Protein AF-A0A520BC75-F1 (afdb_monomer_lite)

pLDDT: mean 76.82, std 14.17, range [36.56, 94.44]

Sequence (138 aa):
MAKQIKAIKCPHCGSIGKTEIKADHFICSSCNTEYFLDNDDININHNINYNTPQFNTGGGKKVGLIIGSVVAAFFVVALIVPLLFVGKKSNNLNGYVRPEFNWYSQEQLAYADKNGQPIVVVFGARRYSGNDDENETG

Radius of gyration: 51.13 Å; chains: 1; bounding box: 67×56×124 Å

Foldseek 3Di:
DDDDDDQDADPPPRDSAWDDDDVQWIAHPPPRDIDGDDPPPDDDDDDDDPPDPDPPCPCVVVVVVVVVVVVVVVVVCVVVVVVVVPPDPPPPPDDDPDFDWDWDDWDWDWDADPVRHIDIDIDTDTDGDDDPVPPPDD

Structure (mmCIF, N/CA/C/O backbone):
data_AF-A0A520BC75-F1
#
_entry.id   AF-A0A520BC75-F1
#
loop_
_atom_site.group_PDB
_atom_site.id
_atom_site.type_symbol
_atom_site.label_atom_id
_atom_site.label_alt_id
_atom_site.label_comp_id
_atom_site.label_asym_id
_atom_site.label_entity_id
_atom_site.label_seq_id
_atom_site.pdbx_PDB_ins_code
_atom_site.Cartn_x
_atom_site.Cartn_y
_atom_site.Cartn_z
_atom_site.occupancy
_atom_site.B_iso_or_equiv
_atom_site.auth_seq_id
_atom_site.auth_comp_id
_atom_site.auth_asym_id
_atom_site.auth_atom_id
_atom_site.pdbx_PDB_model_num
ATOM 1 N N . MET A 1 1 ? -5.529 -15.436 49.492 1.00 47.00 1 MET A N 1
ATOM 2 C CA . MET A 1 1 ? -5.897 -14.398 48.503 1.00 47.00 1 MET A CA 1
ATOM 3 C C . MET A 1 1 ? -6.222 -13.123 49.269 1.00 47.00 1 MET A C 1
ATOM 5 O O . MET A 1 1 ? -6.962 -13.211 50.242 1.00 47.00 1 MET A O 1
ATOM 9 N N . ALA A 1 2 ? -5.617 -11.984 48.931 1.00 42.94 2 ALA A N 1
ATOM 10 C CA . ALA A 1 2 ? -5.805 -10.742 49.683 1.00 42.94 2 ALA A CA 1
ATOM 11 C C . ALA A 1 2 ? -7.138 -10.083 49.296 1.00 42.94 2 ALA A C 1
ATOM 13 O O . ALA A 1 2 ? -7.325 -9.705 48.142 1.00 42.94 2 ALA A O 1
ATOM 14 N N . LYS A 1 3 ? -8.070 -9.953 50.247 1.00 57.81 3 LYS A N 1
ATOM 15 C CA . LYS A 1 3 ? -9.301 -9.181 50.043 1.00 57.81 3 LYS A CA 1
ATOM 16 C C . LYS A 1 3 ? -8.962 -7.694 50.166 1.00 57.81 3 LYS A C 1
ATOM 18 O O . LYS A 1 3 ? -8.475 -7.260 51.206 1.00 57.81 3 LYS A O 1
ATOM 23 N N . GLN A 1 4 ? -9.184 -6.920 49.106 1.00 65.94 4 GLN A N 1
ATOM 24 C CA . GLN A 1 4 ? -9.057 -5.463 49.165 1.00 65.94 4 GLN A CA 1
ATOM 25 C C . GLN A 1 4 ? -10.285 -4.881 49.871 1.00 65.94 4 GLN A C 1
ATOM 27 O O . GLN A 1 4 ? -11.416 -5.205 49.515 1.00 65.94 4 GLN A O 1
ATOM 32 N N . ILE A 1 5 ? -10.074 -4.015 50.862 1.00 65.19 5 ILE A N 1
ATOM 33 C CA . ILE A 1 5 ? -11.164 -3.328 51.561 1.00 65.19 5 ILE A CA 1
ATOM 34 C C . ILE A 1 5 ? -11.676 -2.212 50.642 1.00 65.19 5 ILE A C 1
ATOM 36 O O . ILE A 1 5 ? -11.020 -1.184 50.484 1.00 65.19 5 ILE A O 1
ATOM 40 N N . LYS A 1 6 ? -12.837 -2.417 50.013 1.00 76.06 6 LYS A N 1
ATOM 41 C CA . LYS A 1 6 ? -13.540 -1.395 49.223 1.00 76.06 6 LYS A CA 1
ATOM 42 C C . LYS A 1 6 ? -14.894 -1.086 49.857 1.00 76.06 6 LYS A C 1
ATOM 44 O O . LYS A 1 6 ? -15.595 -1.981 50.322 1.00 76.06 6 LYS A O 1
ATOM 49 N N . ALA A 1 7 ? -15.272 0.191 49.868 1.00 81.44 7 ALA A N 1
ATOM 50 C CA . ALA A 1 7 ? -16.594 0.607 50.318 1.00 81.44 7 ALA A CA 1
ATOM 51 C C . ALA A 1 7 ? -17.655 0.209 49.280 1.00 81.44 7 ALA A C 1
ATOM 53 O O . ALA A 1 7 ? -17.621 0.674 48.143 1.00 81.44 7 ALA A O 1
ATOM 54 N N . ILE A 1 8 ? -18.608 -0.630 49.684 1.00 83.12 8 ILE A N 1
ATOM 55 C CA . ILE A 1 8 ? -19.772 -1.000 48.868 1.00 83.12 8 ILE A CA 1
ATOM 56 C C . ILE A 1 8 ? -20.787 0.147 48.923 1.00 83.12 8 ILE A C 1
ATOM 58 O O . ILE A 1 8 ? -21.263 0.474 50.018 1.00 83.12 8 ILE A O 1
ATOM 62 N N . LYS A 1 9 ? -21.107 0.725 47.761 1.00 90.25 9 LYS A N 1
ATOM 63 C CA . LYS A 1 9 ? -22.094 1.801 47.573 1.00 90.25 9 LYS A CA 1
ATOM 64 C C . LYS A 1 9 ? -23.417 1.239 47.053 1.00 90.25 9 LYS A C 1
ATOM 66 O O . LYS A 1 9 ? -23.416 0.285 46.283 1.00 90.25 9 LYS A O 1
ATOM 71 N N . CYS A 1 10 ? -24.526 1.870 47.429 1.00 91.19 10 CYS A N 1
ATOM 72 C CA . CYS A 1 10 ? -25.840 1.586 46.867 1.00 91.19 10 CYS A CA 1
ATOM 73 C C . CYS A 1 10 ? -25.863 1.943 45.367 1.00 91.19 10 CYS A C 1
ATOM 75 O O . CYS A 1 10 ? -25.533 3.085 45.029 1.00 91.19 10 CYS A O 1
ATOM 77 N N . PRO A 1 11 ? -26.284 1.031 44.473 1.00 90.12 11 PRO A N 1
ATOM 78 C CA . PRO A 1 11 ? -26.341 1.292 43.033 1.00 90.12 11 PRO A CA 1
ATOM 79 C C . PRO A 1 11 ? -27.414 2.323 42.648 1.00 90.12 11 PRO A C 1
ATOM 81 O O . PRO A 1 11 ? -27.302 2.955 41.605 1.00 90.12 11 PRO A O 1
ATOM 84 N N . HIS A 1 12 ? -28.432 2.521 43.491 1.00 91.00 12 HIS A N 1
ATOM 85 C CA . HIS A 1 12 ? -29.545 3.427 43.207 1.00 91.00 12 HIS A CA 1
ATOM 86 C C . HIS A 1 12 ? -29.267 4.882 43.621 1.00 91.00 12 HIS A C 1
ATOM 88 O O . HIS A 1 12 ? -29.576 5.805 42.875 1.00 91.00 12 HIS A O 1
ATOM 94 N N . CYS A 1 13 ? -28.659 5.111 44.793 1.00 92.12 13 CYS A N 1
ATOM 95 C CA . CYS A 1 13 ? -28.459 6.468 45.329 1.00 92.12 13 CYS A CA 1
ATOM 96 C C . CYS A 1 13 ? -27.008 6.804 45.716 1.00 92.12 13 CYS A C 1
ATOM 98 O O . CYS A 1 13 ? -26.747 7.883 46.243 1.00 92.12 13 CYS A O 1
ATOM 100 N N . GLY A 1 14 ? -26.059 5.878 45.541 1.00 89.62 14 GLY A N 1
ATOM 101 C CA . GLY A 1 14 ? -24.638 6.088 45.844 1.00 89.62 14 GLY A CA 1
ATOM 102 C C . GLY A 1 14 ? -24.267 6.142 47.333 1.00 89.62 14 GLY A C 1
ATOM 103 O O . GLY A 1 14 ? -23.087 6.302 47.652 1.00 89.62 14 GLY A O 1
ATOM 104 N N . SER A 1 15 ? -25.234 5.990 48.246 1.00 90.75 15 SER A N 1
ATOM 105 C CA . SER A 1 15 ? -24.996 5.980 49.697 1.00 90.75 15 SER A CA 1
ATOM 106 C C . SER A 1 15 ? -24.168 4.768 50.129 1.00 90.75 15 SER A C 1
ATOM 108 O O . SER A 1 15 ? -24.291 3.684 49.562 1.00 90.75 15 SER A O 1
ATOM 110 N N . ILE A 1 16 ? -23.327 4.944 51.150 1.00 90.62 16 ILE A N 1
ATOM 111 C CA . ILE A 1 16 ? -22.509 3.871 51.746 1.00 90.62 16 ILE A CA 1
ATOM 112 C C . ILE A 1 16 ? -23.267 3.172 52.893 1.00 90.62 16 ILE A C 1
ATOM 114 O O . ILE A 1 16 ? -22.918 2.053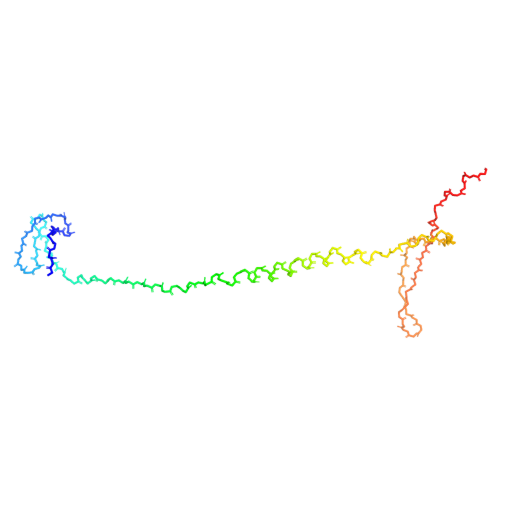 53.279 1.00 90.62 16 ILE A O 1
ATOM 118 N N . GLY A 1 17 ? -24.316 3.816 53.420 1.00 90.00 17 GLY A N 1
ATOM 119 C CA . GLY A 1 17 ? -25.150 3.289 54.497 1.00 90.00 17 GLY A CA 1
ATOM 120 C C . GLY A 1 17 ? -25.969 2.091 54.027 1.00 90.00 17 GLY A C 1
ATOM 121 O O . GLY A 1 17 ? -26.818 2.225 53.139 1.00 90.00 17 GLY A O 1
ATOM 122 N N . LYS A 1 18 ? -25.695 0.925 54.615 1.00 90.25 18 LYS A N 1
ATOM 123 C CA . LYS A 1 18 ? -26.351 -0.339 54.283 1.00 90.25 18 LYS A CA 1
ATOM 124 C C . LYS A 1 18 ? -26.497 -1.240 55.502 1.00 90.25 18 LYS A C 1
ATOM 126 O O . LYS A 1 18 ? -25.678 -1.184 56.420 1.00 90.25 18 LYS A O 1
ATOM 131 N N . THR A 1 19 ? -27.494 -2.108 55.445 1.00 92.25 19 THR A N 1
ATOM 132 C CA . THR A 1 19 ? -27.741 -3.183 56.406 1.00 92.25 19 THR A CA 1
ATOM 133 C C . THR A 1 19 ? -27.687 -4.511 55.662 1.00 92.25 19 THR A C 1
ATOM 135 O O . THR A 1 19 ? -28.327 -4.659 54.623 1.00 92.25 19 THR A O 1
ATOM 138 N N . GLU A 1 20 ? -26.897 -5.456 56.165 1.00 90.69 20 GLU A N 1
ATOM 139 C CA . GLU A 1 20 ? -26.815 -6.813 55.619 1.00 90.69 20 GLU A CA 1
ATOM 140 C C . GLU A 1 20 ? -27.963 -7.660 56.176 1.00 90.69 20 GLU A C 1
ATOM 142 O O . GLU A 1 20 ? -28.207 -7.657 57.383 1.00 90.69 20 GLU A O 1
ATOM 147 N N . ILE A 1 21 ? -28.681 -8.354 55.296 1.00 91.81 21 ILE A N 1
ATOM 148 C CA . ILE A 1 21 ? -29.874 -9.149 55.653 1.00 91.81 21 ILE A CA 1
ATOM 149 C C . ILE A 1 21 ? -29.574 -10.637 55.503 1.00 91.81 21 ILE A C 1
ATOM 151 O O . ILE A 1 21 ? -30.069 -11.472 56.258 1.00 91.81 21 ILE A O 1
ATOM 155 N N . LYS A 1 22 ? -28.750 -10.961 54.509 1.00 89.06 22 LYS A N 1
ATOM 156 C CA . LYS A 1 22 ? -28.252 -12.293 54.190 1.00 89.06 22 LYS A CA 1
ATOM 157 C C . LYS A 1 22 ? -26.882 -12.126 53.534 1.00 89.06 22 LYS A C 1
ATOM 159 O O . LYS A 1 22 ? -26.573 -11.041 53.052 1.00 89.06 22 LYS A O 1
ATOM 164 N N . ALA A 1 23 ? -26.102 -13.204 53.480 1.00 86.12 23 ALA A N 1
ATOM 165 C CA . ALA A 1 23 ? -24.859 -13.239 52.716 1.00 86.12 23 ALA A CA 1
ATOM 166 C C . ALA A 1 23 ? -25.060 -12.629 51.317 1.00 86.12 23 ALA A C 1
ATOM 168 O O . ALA A 1 23 ? -25.992 -12.999 50.595 1.00 86.12 23 ALA A O 1
ATOM 169 N N . ASP A 1 24 ? -24.215 -11.653 50.996 1.00 85.62 24 ASP A N 1
ATOM 170 C CA . ASP A 1 24 ? -24.205 -10.886 49.750 1.00 85.62 24 ASP A CA 1
ATOM 171 C C . ASP A 1 24 ? -25.482 -10.072 49.449 1.00 85.62 24 ASP A C 1
ATOM 173 O O . ASP A 1 24 ? -25.570 -9.485 48.379 1.00 85.62 24 ASP A O 1
ATOM 177 N N . HIS A 1 25 ? -26.448 -9.958 50.371 1.00 90.31 25 HIS A N 1
ATOM 178 C CA . HIS A 1 25 ? -27.691 -9.188 50.198 1.00 90.31 25 HIS A CA 1
ATOM 179 C C . HIS A 1 25 ? -27.777 -8.021 51.186 1.00 90.31 25 HIS A C 1
ATOM 181 O O . HIS A 1 25 ? -27.690 -8.193 52.408 1.00 90.31 25 HIS A O 1
ATOM 187 N N . PHE A 1 26 ? -28.015 -6.824 50.654 1.00 91.75 26 PHE A N 1
ATOM 188 C CA . PHE A 1 26 ? -27.979 -5.578 51.408 1.00 91.75 26 PHE A CA 1
ATOM 189 C C . PHE A 1 26 ? -29.202 -4.711 51.109 1.00 91.75 26 PHE A C 1
ATOM 191 O O . PHE A 1 26 ? -29.627 -4.589 49.963 1.00 91.75 26 PHE A O 1
ATOM 198 N N . ILE A 1 27 ? -29.717 -4.033 52.135 1.00 93.25 27 ILE A N 1
ATOM 199 C CA . ILE A 1 27 ? -30.658 -2.917 51.981 1.00 93.25 27 ILE A CA 1
ATOM 200 C C . ILE A 1 27 ? -29.926 -1.605 52.244 1.00 93.25 27 ILE A C 1
ATOM 202 O O . ILE A 1 27 ? -29.215 -1.455 53.240 1.00 93.25 27 ILE A O 1
ATOM 206 N N . CYS A 1 28 ? -30.120 -0.628 51.361 1.00 94.44 28 CYS A N 1
ATOM 207 C CA . CYS A 1 28 ? -29.620 0.726 51.557 1.00 94.44 28 CYS A CA 1
ATOM 208 C C . CYS A 1 28 ? -30.432 1.470 52.626 1.00 94.44 28 CYS A C 1
ATOM 210 O O . CYS A 1 28 ? -31.647 1.591 52.514 1.00 94.44 28 CYS A O 1
ATOM 212 N N . SER A 1 29 ? -29.760 2.072 53.608 1.00 93.62 29 SER A N 1
ATOM 213 C CA . SER A 1 29 ? -30.421 2.831 54.683 1.00 93.62 29 SER A CA 1
ATOM 214 C C . SER A 1 29 ? -30.969 4.194 54.238 1.00 93.62 29 SER A C 1
ATOM 216 O O . SER A 1 29 ? -31.704 4.826 54.986 1.00 93.62 29 SER A O 1
ATOM 218 N N . SER A 1 30 ? -30.579 4.685 53.056 1.00 92.75 30 SER A N 1
ATOM 219 C CA . SER A 1 30 ? -30.959 6.021 52.567 1.00 92.75 30 SER A CA 1
ATOM 220 C C . SER A 1 30 ? -32.137 6.015 51.592 1.00 92.75 30 SER A C 1
ATOM 222 O O . SER A 1 30 ? -32.864 6.997 51.524 1.00 92.75 30 SER A O 1
ATOM 224 N N . CYS A 1 31 ? -32.300 4.949 50.807 1.00 93.31 31 CYS A N 1
ATOM 225 C CA . CYS A 1 31 ? -33.362 4.845 49.797 1.00 93.31 31 CYS A CA 1
ATOM 226 C C . CYS A 1 31 ? -34.121 3.514 49.844 1.00 93.31 31 CYS A C 1
ATOM 228 O O . CYS A 1 31 ? -34.948 3.256 48.975 1.00 93.31 31 CYS A O 1
ATOM 230 N N . ASN A 1 32 ? -33.825 2.667 50.835 1.00 93.06 32 ASN A N 1
ATOM 231 C CA . ASN A 1 32 ? -34.471 1.377 51.077 1.00 93.06 32 ASN A CA 1
ATOM 232 C C . ASN A 1 32 ? -34.390 0.388 49.900 1.00 93.06 32 ASN A C 1
ATOM 234 O O . ASN A 1 32 ? -35.103 -0.609 49.887 1.00 93.06 32 ASN A O 1
ATOM 238 N N . THR A 1 33 ? -33.507 0.631 48.927 1.00 93.25 33 THR A N 1
ATOM 239 C CA . THR A 1 33 ? -33.266 -0.297 47.821 1.00 93.25 33 THR A CA 1
ATOM 240 C C . THR A 1 33 ? -32.551 -1.546 48.324 1.00 93.25 33 THR A C 1
ATOM 242 O O . THR A 1 33 ? -31.488 -1.441 48.942 1.00 93.25 33 THR A O 1
ATOM 245 N N . GLU A 1 34 ? -33.122 -2.709 48.027 1.00 92.75 34 GLU A N 1
ATOM 246 C CA . GLU A 1 34 ? -32.496 -4.017 48.211 1.00 92.75 34 GLU A CA 1
ATOM 247 C C . GLU A 1 34 ? -31.651 -4.369 46.980 1.00 92.75 34 GLU A C 1
ATOM 249 O O . GLU A 1 34 ? -32.072 -4.155 45.841 1.00 92.75 34 GLU A O 1
ATOM 254 N N . TYR A 1 35 ? -30.436 -4.862 47.200 1.00 90.25 35 TYR A N 1
ATOM 255 C CA . TYR A 1 35 ? -29.517 -5.269 46.142 1.00 90.25 35 TYR A CA 1
ATOM 256 C C . TYR A 1 35 ? -28.613 -6.409 46.620 1.00 90.25 35 TYR A C 1
ATOM 258 O O . TYR A 1 35 ? -28.324 -6.526 47.814 1.00 90.25 35 TYR A O 1
ATOM 266 N N . PHE A 1 36 ? -28.143 -7.233 45.684 1.00 90.31 36 PHE A N 1
ATOM 267 C CA . PHE A 1 36 ? -27.183 -8.298 45.961 1.00 90.31 36 PHE A CA 1
ATOM 268 C C . PHE A 1 36 ? -25.827 -7.987 45.315 1.00 90.31 36 PHE A C 1
ATOM 270 O O . PHE A 1 36 ? -25.772 -7.342 44.266 1.00 90.31 36 PHE A O 1
ATOM 277 N N . LEU A 1 37 ? -24.733 -8.398 45.957 1.00 85.06 37 LEU A N 1
ATOM 278 C CA . LEU A 1 37 ? -23.409 -8.394 45.346 1.00 85.06 37 LEU A CA 1
ATOM 279 C C . LEU A 1 37 ? -23.206 -9.701 44.600 1.00 85.06 37 LEU A C 1
ATOM 281 O O . LEU A 1 37 ? -23.025 -10.753 45.205 1.00 85.06 37 LEU A O 1
ATOM 285 N N . ASP A 1 38 ? -23.215 -9.598 43.280 1.00 79.56 38 ASP A N 1
ATOM 286 C CA . ASP A 1 38 ? -22.689 -10.649 42.431 1.00 79.56 38 ASP A CA 1
ATOM 287 C C . ASP A 1 38 ? -21.156 -10.678 42.562 1.00 79.56 38 ASP A C 1
ATOM 289 O O . ASP A 1 38 ? -20.506 -9.629 42.539 1.00 79.56 38 ASP A O 1
ATOM 293 N N . ASN A 1 39 ? -20.584 -11.864 42.761 1.00 71.81 39 ASN A N 1
ATOM 294 C CA . ASN A 1 39 ? -19.142 -12.076 42.902 1.00 71.81 39 ASN A CA 1
ATOM 295 C C . ASN A 1 39 ? -18.564 -12.859 41.707 1.00 71.81 39 ASN A C 1
ATOM 297 O O . ASN A 1 39 ? -17.447 -13.374 41.788 1.00 71.81 39 ASN A O 1
ATOM 301 N N . ASP A 1 40 ? -19.295 -12.924 40.593 1.00 70.06 40 ASP A N 1
ATOM 302 C CA . ASP A 1 40 ? -18.898 -13.643 39.378 1.00 70.06 40 ASP A CA 1
ATOM 303 C C . ASP A 1 40 ? -17.889 -12.869 38.495 1.00 70.06 40 ASP A C 1
ATOM 305 O O . ASP A 1 40 ? -17.691 -13.185 37.318 1.00 70.06 40 ASP A O 1
ATOM 309 N N . ASP A 1 41 ? -17.183 -11.880 39.060 1.00 66.25 41 ASP A N 1
ATOM 310 C CA . ASP A 1 41 ? -16.129 -11.117 38.382 1.00 66.25 41 ASP A CA 1
ATOM 311 C C . ASP A 1 41 ? -14.898 -12.002 38.080 1.00 66.25 41 ASP A C 1
ATOM 313 O O . ASP A 1 41 ? -13.910 -12.047 38.821 1.00 66.25 41 ASP A O 1
ATOM 317 N N . ILE A 1 42 ? -14.917 -12.702 36.943 1.00 75.00 42 ILE A N 1
ATOM 318 C CA . ILE A 1 42 ? -13.743 -13.393 36.400 1.00 75.00 42 ILE A CA 1
ATOM 319 C C . ILE A 1 42 ? -12.870 -12.374 35.659 1.00 75.00 42 ILE A C 1
ATOM 321 O O . ILE A 1 42 ? -13.197 -11.919 34.563 1.00 75.00 42 ILE A O 1
ATOM 325 N N . ASN A 1 43 ? -11.702 -12.048 36.219 1.00 77.50 43 ASN A N 1
ATOM 326 C CA . ASN A 1 43 ? -10.699 -11.253 35.510 1.00 77.50 43 ASN A CA 1
ATOM 327 C C . ASN A 1 43 ? -9.908 -12.134 34.524 1.00 77.50 43 ASN A C 1
ATOM 329 O O . ASN A 1 43 ? -9.016 -12.884 34.928 1.00 77.50 43 ASN A O 1
ATOM 333 N N . ILE A 1 44 ? -10.218 -12.037 33.229 1.00 80.19 44 ILE A N 1
ATOM 334 C CA . ILE A 1 44 ? -9.469 -12.714 32.161 1.00 80.19 44 ILE A CA 1
ATOM 335 C C . ILE A 1 44 ? -8.305 -11.819 31.717 1.00 80.19 44 ILE A C 1
ATOM 337 O O . ILE A 1 44 ? -8.481 -10.883 30.939 1.00 80.19 44 ILE A O 1
ATOM 341 N N . ASN A 1 45 ? -7.088 -12.131 32.169 1.00 82.94 45 ASN A N 1
ATOM 342 C CA . ASN A 1 45 ? -5.876 -11.467 31.685 1.00 82.94 45 ASN A CA 1
ATOM 343 C C . ASN A 1 45 ? -5.356 -12.149 30.409 1.00 82.94 45 ASN A C 1
ATOM 345 O O . ASN A 1 45 ? -4.770 -13.231 30.470 1.00 82.94 45 ASN A O 1
ATOM 349 N N . HIS A 1 46 ? -5.540 -11.509 29.254 1.00 83.19 46 HIS A N 1
ATOM 350 C CA . HIS A 1 46 ? -5.049 -12.006 27.969 1.00 83.19 46 HIS A CA 1
ATOM 351 C C . HIS A 1 46 ? -3.667 -11.415 27.646 1.00 83.19 46 HIS A C 1
ATOM 353 O O . HIS A 1 46 ? -3.547 -10.228 27.350 1.00 83.19 46 HIS A O 1
ATOM 359 N N . ASN A 1 47 ? -2.614 -12.237 27.697 1.00 81.56 47 ASN A N 1
ATOM 360 C CA . ASN A 1 47 ? -1.274 -11.842 27.255 1.00 81.56 47 ASN A CA 1
ATOM 361 C C . ASN A 1 47 ? -1.049 -12.303 25.811 1.00 81.56 47 ASN A C 1
ATOM 363 O O . ASN A 1 47 ? -0.816 -13.488 25.572 1.00 81.56 47 ASN A O 1
ATOM 367 N N . ILE A 1 48 ? -1.102 -11.372 24.857 1.00 80.06 48 ILE A N 1
ATOM 368 C CA . ILE A 1 48 ? -0.776 -11.670 23.460 1.00 80.06 48 ILE A CA 1
ATOM 369 C C . ILE A 1 48 ? 0.700 -11.375 23.229 1.00 80.06 48 ILE A C 1
ATOM 371 O O . ILE A 1 48 ? 1.094 -10.221 23.065 1.00 80.06 48 ILE A O 1
ATOM 375 N N . ASN A 1 49 ? 1.517 -12.425 23.182 1.00 78.38 49 ASN A N 1
ATOM 376 C CA . ASN A 1 49 ? 2.888 -12.303 22.711 1.00 78.38 49 ASN A CA 1
ATOM 377 C C . ASN A 1 49 ? 2.915 -12.493 21.191 1.00 78.38 49 ASN A C 1
ATOM 379 O O . ASN A 1 49 ? 2.860 -13.615 20.685 1.00 78.38 49 ASN A O 1
ATOM 383 N N . TYR A 1 50 ? 2.979 -11.383 20.459 1.00 77.00 50 TYR A N 1
ATOM 384 C CA . TYR A 1 50 ? 3.257 -11.421 19.031 1.00 77.00 50 TYR A CA 1
ATOM 385 C C . TYR A 1 50 ? 4.749 -11.693 18.841 1.00 77.00 50 TYR A C 1
ATOM 387 O O . TYR A 1 50 ? 5.568 -10.778 18.924 1.00 77.00 50 TYR A O 1
ATOM 395 N N . ASN A 1 51 ? 5.102 -12.945 18.549 1.00 69.50 51 ASN A N 1
ATOM 396 C CA . ASN A 1 51 ? 6.428 -13.281 18.042 1.00 69.50 51 ASN A CA 1
ATOM 397 C C . ASN A 1 51 ? 6.539 -12.753 16.603 1.00 69.50 51 ASN A C 1
ATOM 399 O O . ASN A 1 51 ? 6.349 -13.489 15.634 1.00 69.50 51 ASN A O 1
ATOM 403 N N . THR A 1 52 ? 6.738 -11.444 16.458 1.00 70.94 52 THR A N 1
ATOM 404 C CA . THR A 1 52 ? 6.948 -10.822 15.156 1.00 70.94 52 THR A CA 1
ATOM 405 C C . THR A 1 52 ? 8.287 -11.323 14.617 1.00 70.94 52 THR A C 1
ATOM 407 O O . THR A 1 52 ? 9.312 -11.186 15.292 1.00 70.94 52 THR A O 1
ATOM 410 N N . PRO A 1 53 ? 8.322 -11.947 13.426 1.00 68.88 53 PRO A N 1
ATOM 411 C CA . PRO A 1 53 ? 9.585 -12.355 12.843 1.00 68.88 53 PRO A CA 1
ATOM 412 C C . PRO A 1 53 ? 10.424 -11.097 12.615 1.00 68.88 53 PRO A C 1
ATOM 414 O O . PRO A 1 53 ? 10.062 -10.215 11.836 1.00 68.88 53 PRO A O 1
ATOM 417 N N . GLN A 1 54 ? 11.544 -10.998 13.329 1.00 65.38 54 GLN A N 1
ATOM 418 C CA . GLN A 1 54 ? 12.534 -9.958 13.094 1.00 65.38 54 GLN A CA 1
ATOM 419 C C . GLN A 1 54 ? 13.107 -10.180 11.693 1.00 65.38 54 GLN A C 1
ATOM 421 O O . GLN A 1 54 ? 13.829 -11.149 11.449 1.00 65.38 54 GLN A O 1
ATOM 426 N N . PHE A 1 55 ? 12.758 -9.306 10.748 1.00 63.75 55 PHE A N 1
ATOM 427 C CA . PHE A 1 55 ? 13.355 -9.322 9.419 1.00 63.75 55 PHE A CA 1
ATOM 428 C C . PHE A 1 55 ? 14.852 -9.042 9.561 1.00 63.75 55 PHE A C 1
ATOM 430 O O . PHE A 1 55 ? 15.269 -7.920 9.842 1.00 63.75 55 PHE A O 1
ATOM 437 N N . ASN A 1 56 ? 15.667 -10.084 9.392 1.00 63.25 56 ASN A N 1
ATOM 438 C CA . ASN A 1 56 ? 17.119 -9.976 9.405 1.00 63.25 56 ASN A CA 1
ATOM 439 C C . ASN A 1 56 ? 17.566 -9.029 8.278 1.00 63.25 56 ASN A C 1
ATOM 441 O O . ASN A 1 56 ? 17.570 -9.385 7.100 1.00 63.25 56 ASN A O 1
ATOM 445 N N . THR A 1 57 ? 17.985 -7.816 8.637 1.00 61.16 57 THR A N 1
ATOM 446 C CA . THR A 1 57 ? 18.468 -6.770 7.716 1.00 61.16 57 THR A CA 1
ATOM 447 C C . THR A 1 57 ? 19.851 -7.075 7.118 1.00 61.16 57 THR A C 1
ATOM 449 O O . THR A 1 57 ? 20.416 -6.255 6.394 1.00 61.16 57 THR A O 1
ATOM 452 N N . GLY A 1 58 ? 20.398 -8.275 7.349 1.00 61.50 58 GLY A N 1
ATOM 453 C CA . GLY A 1 58 ? 21.706 -8.709 6.847 1.00 61.50 58 GLY A CA 1
ATOM 454 C C . GLY A 1 58 ? 21.805 -8.836 5.319 1.00 61.50 58 GLY A C 1
ATOM 455 O O . GLY A 1 58 ? 22.908 -8.805 4.774 1.00 61.50 58 GLY A O 1
ATOM 456 N N . GLY A 1 59 ? 20.675 -8.933 4.606 1.00 60.59 59 GLY A N 1
ATOM 457 C CA . GLY A 1 59 ? 20.633 -9.050 3.140 1.00 60.59 59 GLY A CA 1
ATOM 458 C C . GLY A 1 59 ? 20.566 -7.722 2.370 1.00 60.59 59 GLY A C 1
ATOM 459 O O . GLY A 1 59 ? 20.845 -7.697 1.170 1.00 60.59 59 GLY A O 1
ATOM 460 N N . GLY A 1 60 ? 20.237 -6.608 3.038 1.00 61.47 60 GLY A N 1
ATOM 461 C CA . GLY A 1 60 ? 19.908 -5.339 2.371 1.00 61.47 60 GLY A CA 1
ATOM 462 C C . GLY A 1 60 ? 21.064 -4.728 1.574 1.00 61.47 60 GLY A C 1
ATOM 463 O O . GLY A 1 60 ? 20.847 -4.148 0.514 1.00 61.47 60 GLY A O 1
ATOM 464 N N . LYS A 1 61 ? 22.310 -4.929 2.024 1.00 68.12 61 LYS A N 1
ATOM 465 C CA . LYS A 1 61 ? 23.504 -4.407 1.336 1.00 68.12 61 LYS A CA 1
ATOM 466 C C . LYS A 1 61 ? 23.720 -5.046 -0.038 1.00 68.12 61 LYS A C 1
ATOM 468 O O . LYS A 1 61 ? 24.118 -4.355 -0.968 1.00 68.12 61 LYS A O 1
ATOM 473 N N . LYS A 1 62 ? 23.438 -6.347 -0.184 1.00 71.25 62 LYS A N 1
ATOM 474 C CA . LYS A 1 62 ? 23.603 -7.063 -1.461 1.00 71.25 62 LYS A CA 1
ATOM 475 C C . LYS A 1 62 ? 22.489 -6.707 -2.444 1.00 71.25 62 LYS A C 1
ATOM 477 O O . LYS A 1 62 ? 22.767 -6.460 -3.610 1.00 71.25 62 LYS A O 1
ATOM 482 N N . VAL A 1 63 ? 21.251 -6.606 -1.957 1.00 77.75 63 VAL A N 1
ATOM 483 C CA . VAL A 1 63 ? 20.095 -6.200 -2.773 1.00 77.75 63 VAL A CA 1
ATOM 484 C C . VAL A 1 63 ? 20.238 -4.751 -3.248 1.00 77.75 63 VAL A C 1
ATOM 486 O O . VAL A 1 63 ? 20.048 -4.477 -4.430 1.00 77.75 63 VAL A O 1
ATOM 489 N N . GLY A 1 64 ? 20.662 -3.839 -2.368 1.00 78.62 64 GLY A N 1
ATOM 490 C CA . GLY A 1 64 ? 20.917 -2.443 -2.733 1.00 78.62 64 GLY A CA 1
ATOM 491 C C . GLY A 1 64 ? 22.015 -2.284 -3.789 1.00 78.62 64 GLY A C 1
ATOM 492 O O . GLY A 1 64 ? 21.877 -1.460 -4.687 1.00 78.62 64 GLY A O 1
ATOM 493 N N . LEU A 1 65 ? 23.067 -3.109 -3.736 1.00 82.56 65 LEU A N 1
ATOM 494 C CA . LEU A 1 65 ? 24.159 -3.082 -4.715 1.00 82.56 65 LEU A CA 1
ATOM 495 C C . LEU A 1 65 ? 23.701 -3.586 -6.093 1.00 82.56 65 LEU A C 1
ATOM 497 O O . LEU A 1 65 ? 24.041 -2.980 -7.106 1.00 82.56 65 LEU A O 1
ATOM 501 N N . ILE A 1 66 ? 22.872 -4.635 -6.137 1.00 84.38 66 ILE A N 1
ATOM 502 C CA . ILE A 1 66 ? 22.297 -5.153 -7.389 1.00 84.38 66 ILE A CA 1
ATOM 503 C C . ILE A 1 66 ? 21.376 -4.107 -8.029 1.00 84.38 66 ILE A C 1
ATOM 505 O O . ILE A 1 66 ? 21.543 -3.783 -9.202 1.00 84.38 66 ILE A O 1
ATOM 509 N N . ILE A 1 67 ? 20.447 -3.532 -7.260 1.00 87.19 67 ILE A N 1
ATOM 510 C CA . ILE A 1 67 ? 19.515 -2.516 -7.773 1.00 87.19 67 ILE A CA 1
ATOM 511 C C . ILE A 1 67 ? 20.283 -1.270 -8.234 1.00 87.19 67 ILE A C 1
ATOM 513 O O . ILE A 1 67 ? 20.056 -0.782 -9.340 1.00 87.19 67 ILE A O 1
ATOM 517 N N . GLY A 1 68 ? 21.242 -0.794 -7.434 1.00 89.31 68 GLY A N 1
ATOM 518 C CA . GLY A 1 68 ? 22.082 0.348 -7.793 1.00 89.31 68 GLY A CA 1
ATOM 519 C C . GLY A 1 68 ? 22.899 0.109 -9.065 1.00 89.31 68 GLY A C 1
ATOM 520 O O . GLY A 1 68 ? 22.986 0.995 -9.912 1.00 89.31 68 GLY A O 1
ATOM 521 N N . SER A 1 69 ? 23.441 -1.100 -9.244 1.00 88.62 69 SER A N 1
ATOM 522 C CA . SER A 1 69 ? 24.206 -1.472 -10.438 1.00 88.62 69 SER A CA 1
ATOM 523 C C . SER A 1 69 ? 23.351 -1.466 -11.707 1.00 88.62 69 SER A C 1
ATOM 525 O O . SER A 1 69 ? 23.795 -0.936 -12.724 1.00 88.62 69 SER A O 1
ATOM 527 N N . VAL A 1 70 ? 22.126 -1.997 -11.649 1.00 92.69 70 VAL A N 1
ATOM 528 C CA . VAL A 1 70 ? 21.211 -2.024 -12.802 1.00 92.69 70 VAL A CA 1
ATOM 529 C C . VAL A 1 70 ? 20.801 -0.609 -13.209 1.00 92.69 70 VAL A C 1
ATOM 531 O O . VAL A 1 70 ? 20.843 -0.269 -14.391 1.00 92.69 70 VAL A O 1
ATOM 534 N N . VAL A 1 71 ? 20.464 0.241 -12.235 1.00 93.25 71 VAL A N 1
ATOM 535 C CA . VAL A 1 71 ? 20.086 1.638 -12.492 1.00 93.25 71 VAL A CA 1
ATOM 536 C C . VAL A 1 71 ? 21.261 2.417 -13.088 1.00 93.25 71 VAL A C 1
ATOM 538 O O . VAL A 1 71 ? 21.096 3.091 -14.102 1.00 93.25 71 VAL A O 1
ATOM 541 N N . ALA A 1 72 ? 22.464 2.283 -12.522 1.00 91.31 72 ALA A N 1
ATOM 542 C CA . ALA A 1 72 ? 23.656 2.947 -13.045 1.00 91.31 72 ALA A CA 1
ATOM 543 C C . ALA A 1 72 ? 23.984 2.502 -14.481 1.00 91.31 72 ALA A C 1
ATOM 545 O O . ALA A 1 72 ? 24.247 3.345 -15.338 1.00 91.31 72 ALA A O 1
ATOM 546 N N . ALA A 1 73 ? 23.911 1.200 -14.771 1.00 92.31 73 ALA A N 1
ATOM 547 C CA . ALA A 1 73 ? 24.146 0.674 -16.113 1.00 92.31 73 ALA A CA 1
ATOM 548 C C . ALA A 1 73 ? 23.140 1.226 -17.136 1.00 92.31 73 ALA A C 1
ATOM 550 O O . ALA A 1 73 ? 23.537 1.598 -18.239 1.00 92.31 73 ALA A O 1
ATOM 551 N N . PHE A 1 74 ? 21.861 1.350 -16.766 1.00 93.62 74 PHE A N 1
ATOM 552 C CA . PHE A 1 74 ? 20.838 1.936 -17.634 1.00 93.62 74 PHE A CA 1
ATOM 553 C C . PHE A 1 74 ? 21.164 3.386 -18.019 1.00 93.62 74 PHE A C 1
ATOM 555 O O . PHE A 1 74 ? 21.119 3.728 -19.199 1.00 93.62 74 PHE A O 1
ATOM 562 N N . PHE A 1 75 ? 21.564 4.224 -17.056 1.00 91.50 75 PHE A N 1
ATOM 563 C CA . PHE A 1 75 ? 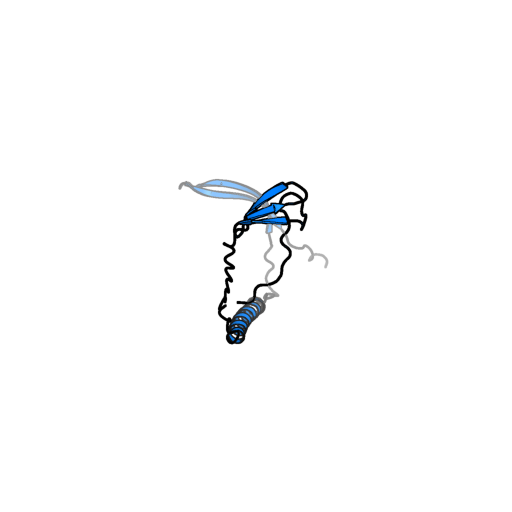21.957 5.610 -17.336 1.00 91.50 75 PHE A CA 1
ATOM 564 C C . PHE A 1 75 ? 23.213 5.705 -18.207 1.00 91.50 75 PHE A C 1
ATOM 566 O O . PHE A 1 75 ? 23.267 6.526 -19.121 1.00 91.50 75 PHE A O 1
ATOM 573 N N . VAL A 1 76 ? 24.206 4.846 -17.967 1.00 90.88 76 VAL A N 1
ATOM 574 C CA . VAL A 1 76 ? 25.432 4.791 -18.777 1.00 90.88 76 VAL A CA 1
ATOM 575 C C . VAL A 1 76 ? 25.106 4.428 -20.226 1.00 90.88 76 VAL A C 1
ATOM 577 O O . VAL A 1 76 ? 25.554 5.109 -21.145 1.00 90.88 76 VAL A O 1
ATOM 580 N N . VAL A 1 77 ? 24.278 3.406 -20.447 1.00 91.06 77 VAL A N 1
ATOM 581 C CA . VAL A 1 77 ? 23.847 3.002 -21.792 1.00 91.06 77 VAL A CA 1
ATOM 582 C C . VAL A 1 77 ? 23.031 4.116 -22.452 1.00 91.06 77 VAL A C 1
ATOM 584 O O . VAL A 1 77 ? 23.331 4.495 -23.580 1.00 91.06 77 VAL A O 1
ATOM 587 N N . ALA A 1 78 ? 22.063 4.706 -21.751 1.00 88.12 78 ALA A N 1
ATOM 588 C CA . ALA A 1 78 ? 21.217 5.768 -22.294 1.00 88.12 78 ALA A CA 1
ATOM 589 C C . ALA A 1 78 ? 22.003 7.023 -22.717 1.00 88.12 78 ALA A C 1
ATOM 591 O O . ALA A 1 78 ? 21.618 7.678 -23.682 1.00 88.12 78 ALA A O 1
ATOM 592 N N . LEU A 1 79 ? 23.101 7.353 -22.029 1.00 86.44 79 LEU A N 1
ATOM 593 C CA . LEU A 1 79 ? 23.933 8.516 -22.356 1.00 86.44 79 LEU A CA 1
ATOM 594 C C . LEU A 1 79 ? 25.018 8.216 -23.397 1.00 86.44 79 LEU A C 1
ATOM 596 O O . LEU A 1 79 ? 25.293 9.059 -24.249 1.00 86.44 79 LEU A O 1
ATOM 600 N N . ILE A 1 80 ? 25.635 7.032 -23.355 1.00 85.38 80 ILE A N 1
ATOM 601 C CA . ILE A 1 80 ? 26.769 6.692 -24.231 1.00 85.38 80 ILE A CA 1
ATOM 602 C C . ILE A 1 80 ? 26.304 6.181 -25.595 1.00 85.38 80 ILE A C 1
ATOM 604 O O . ILE A 1 80 ? 26.908 6.515 -26.612 1.00 85.38 80 ILE A O 1
ATOM 608 N N . VAL A 1 81 ? 25.223 5.403 -25.655 1.00 83.94 81 VAL A N 1
ATOM 609 C CA . VAL A 1 81 ? 24.725 4.833 -26.915 1.00 83.94 81 VAL A CA 1
ATOM 610 C C . VAL A 1 81 ? 24.396 5.898 -27.977 1.00 83.94 81 VAL A C 1
ATOM 612 O O . VAL A 1 81 ? 24.860 5.733 -29.104 1.00 83.94 81 VAL A O 1
ATOM 615 N N . PRO A 1 82 ? 23.699 7.014 -27.679 1.00 80.38 82 PRO A N 1
ATOM 616 C CA . PRO A 1 82 ? 23.437 8.044 -28.684 1.00 80.38 82 PRO A CA 1
ATOM 617 C C . PRO A 1 82 ? 24.715 8.686 -29.238 1.00 80.38 82 PRO A C 1
ATOM 619 O O . PRO A 1 82 ? 24.753 9.030 -30.416 1.00 80.38 82 PRO A O 1
ATOM 622 N N . LEU A 1 83 ? 25.777 8.802 -28.428 1.00 79.12 83 LEU A N 1
ATOM 623 C CA . LEU A 1 83 ? 27.067 9.354 -28.861 1.00 79.12 83 LEU A CA 1
ATOM 624 C C . LEU A 1 83 ? 27.764 8.456 -29.894 1.00 79.12 83 LEU A C 1
ATOM 626 O O . LEU A 1 83 ? 28.467 8.963 -30.766 1.00 79.12 83 LEU A O 1
ATOM 630 N N . LEU A 1 84 ? 27.541 7.140 -29.837 1.00 78.50 84 LEU A N 1
ATOM 631 C CA . LEU A 1 84 ? 28.089 6.183 -30.805 1.00 78.50 84 LEU A CA 1
ATOM 632 C C . LEU A 1 84 ? 27.340 6.194 -32.149 1.00 78.50 84 LEU A C 1
ATOM 634 O O . LEU A 1 84 ? 27.901 5.775 -33.159 1.00 78.50 84 LEU A O 1
ATOM 638 N N . PHE A 1 85 ? 26.102 6.697 -32.177 1.00 75.00 85 PHE A N 1
ATOM 639 C CA . PHE A 1 85 ? 25.269 6.791 -33.382 1.00 75.00 85 PHE A CA 1
ATOM 640 C C . PHE A 1 85 ? 25.229 8.196 -34.003 1.00 75.00 85 PHE A C 1
ATOM 642 O O . PHE A 1 85 ? 24.493 8.415 -34.968 1.00 75.00 85 PHE A O 1
ATOM 649 N N . VAL A 1 86 ? 26.043 9.144 -33.521 1.00 69.69 86 VAL A N 1
ATOM 650 C CA . VAL A 1 86 ? 26.256 10.419 -34.222 1.00 69.69 86 VAL A CA 1
ATOM 651 C C . VAL A 1 86 ? 27.058 10.137 -35.493 1.00 69.69 86 VAL A C 1
ATOM 653 O O . VAL A 1 86 ? 28.289 10.138 -35.507 1.00 69.69 86 VAL A O 1
ATOM 656 N N . GLY A 1 87 ? 26.345 9.869 -36.586 1.00 65.50 87 GLY A N 1
ATOM 657 C CA . GLY A 1 87 ? 26.934 9.808 -37.915 1.00 65.50 87 GLY A CA 1
ATOM 658 C C . GLY A 1 87 ? 27.647 11.125 -38.208 1.00 65.50 87 GLY A C 1
ATOM 659 O O . GLY A 1 87 ? 27.045 12.197 -38.123 1.00 65.50 87 GLY A O 1
ATOM 660 N N . LYS A 1 88 ? 28.940 11.063 -38.548 1.00 64.06 88 LYS A N 1
ATOM 661 C CA . LYS A 1 88 ? 29.664 12.226 -39.072 1.00 64.06 88 LYS A CA 1
ATOM 662 C C . LYS A 1 88 ? 28.911 12.698 -40.314 1.00 64.06 88 LYS A C 1
ATOM 664 O O . LYS A 1 88 ? 28.938 12.013 -41.335 1.00 64.06 88 LYS A O 1
ATOM 669 N N . LYS A 1 89 ? 28.236 13.848 -40.239 1.00 60.94 89 LYS A N 1
ATOM 670 C CA . LYS A 1 89 ? 27.707 14.517 -41.429 1.00 60.94 89 LYS A CA 1
ATOM 671 C C . LYS A 1 89 ? 28.918 14.834 -42.303 1.00 60.94 89 LYS A C 1
ATOM 673 O O . LYS A 1 89 ? 29.705 15.719 -41.975 1.00 60.94 89 LYS A O 1
ATOM 678 N N . SER A 1 90 ? 29.132 14.049 -43.356 1.00 55.69 90 SER A N 1
ATOM 679 C CA . SER A 1 90 ? 30.171 14.352 -44.328 1.00 55.69 90 SER A CA 1
ATOM 680 C C . SER A 1 90 ? 29.746 15.636 -45.027 1.00 55.69 90 SER A C 1
ATOM 682 O O . SER A 1 90 ? 28.798 15.627 -45.815 1.00 55.69 90 SER A O 1
ATOM 684 N N . ASN A 1 91 ? 30.411 16.746 -44.728 1.00 55.47 91 ASN A N 1
ATOM 685 C CA . ASN A 1 91 ? 30.320 17.919 -45.579 1.00 55.47 91 ASN A CA 1
ATOM 686 C C . ASN A 1 91 ? 31.044 17.558 -46.880 1.00 55.47 91 ASN A C 1
ATOM 688 O O . ASN A 1 91 ? 32.268 17.632 -46.954 1.00 55.47 91 ASN A O 1
ATOM 692 N N . ASN A 1 92 ? 30.292 17.090 -47.878 1.00 50.19 92 ASN A N 1
ATOM 693 C CA . ASN A 1 92 ? 30.779 17.044 -49.249 1.00 50.19 92 ASN A CA 1
ATOM 694 C C . ASN A 1 92 ? 30.890 18.500 -49.721 1.00 50.19 92 ASN A C 1
ATOM 696 O O . ASN A 1 92 ? 29.929 19.069 -50.234 1.00 50.19 92 ASN A O 1
ATOM 700 N N . LEU A 1 93 ? 32.049 19.122 -49.499 1.00 59.28 93 LEU A N 1
ATOM 701 C CA . LEU A 1 93 ? 32.469 20.237 -50.340 1.00 59.28 93 LEU A CA 1
ATOM 702 C C . LEU A 1 93 ? 32.726 19.643 -51.731 1.00 59.28 93 LEU A C 1
ATOM 704 O O . LEU A 1 93 ? 33.537 18.728 -51.851 1.00 59.28 93 LEU A O 1
ATOM 708 N N . ASN A 1 94 ? 32.036 20.167 -52.746 1.00 59.47 94 ASN A N 1
ATOM 709 C CA . ASN A 1 94 ? 31.997 19.711 -54.149 1.00 59.47 94 ASN A CA 1
ATOM 710 C C . ASN A 1 94 ? 30.921 18.672 -54.504 1.00 59.47 94 ASN A C 1
ATOM 712 O O . ASN A 1 94 ? 31.142 17.786 -55.329 1.00 59.47 94 ASN A O 1
ATOM 716 N N . GLY A 1 95 ? 29.721 18.808 -53.939 1.00 51.25 95 GLY A N 1
ATOM 717 C CA . GLY A 1 95 ? 28.523 18.216 -54.530 1.00 51.25 95 GLY A CA 1
ATOM 718 C C . GLY A 1 95 ? 27.851 19.225 -55.455 1.00 51.25 95 GLY A C 1
ATOM 719 O O . GLY A 1 95 ? 27.459 20.289 -54.991 1.00 51.25 95 GLY A O 1
ATOM 720 N N . TYR A 1 96 ? 27.704 18.892 -56.738 1.00 57.41 96 TYR A N 1
ATOM 721 C CA . TYR A 1 96 ? 26.756 19.550 -57.641 1.00 57.41 96 TYR A CA 1
ATOM 722 C C . TYR A 1 96 ? 25.438 19.797 -56.890 1.00 57.41 96 TYR A C 1
ATOM 724 O O . TYR A 1 96 ? 24.793 18.836 -56.455 1.00 57.41 96 TYR A O 1
ATOM 732 N N . VAL A 1 97 ? 25.085 21.071 -56.679 1.00 60.06 97 VAL A N 1
ATOM 733 C CA . VAL A 1 97 ? 23.846 21.469 -56.003 1.00 60.06 97 VAL A CA 1
ATOM 734 C C . VAL A 1 97 ? 22.713 20.997 -56.897 1.00 60.06 97 VAL A C 1
ATOM 736 O O . VAL A 1 97 ? 22.417 21.591 -57.933 1.00 60.06 97 VAL A O 1
ATOM 739 N N . ARG A 1 98 ? 22.120 19.853 -56.551 1.00 59.66 98 ARG A N 1
ATOM 740 C CA . ARG A 1 98 ? 20.956 19.362 -57.273 1.00 59.66 98 ARG A CA 1
ATOM 741 C C . ARG A 1 98 ? 19.854 20.394 -57.040 1.00 59.66 98 ARG A C 1
ATOM 743 O O . ARG A 1 98 ? 19.556 20.646 -55.874 1.00 59.66 98 ARG A O 1
ATOM 750 N N . PRO A 1 99 ? 19.260 20.977 -58.093 1.00 62.28 99 PRO A N 1
ATOM 751 C CA . PRO A 1 99 ? 18.205 21.961 -57.920 1.00 62.28 99 PRO A CA 1
ATOM 752 C C . PRO A 1 99 ? 17.090 21.345 -57.069 1.00 62.28 99 PRO A C 1
ATOM 754 O O . PRO A 1 99 ? 16.491 20.330 -57.445 1.00 62.28 99 PRO A O 1
ATOM 757 N N . GLU A 1 100 ? 16.876 21.913 -55.883 1.00 70.12 100 GLU A N 1
ATOM 758 C CA . GLU A 1 100 ? 15.841 21.470 -54.961 1.00 70.12 100 GLU A CA 1
ATOM 759 C C . GLU A 1 100 ? 14.522 22.094 -55.416 1.00 70.12 100 GLU A C 1
ATOM 761 O O . GLU A 1 100 ? 14.332 23.312 -55.415 1.00 70.12 100 GLU A O 1
ATOM 766 N N . PHE A 1 101 ? 13.625 21.242 -55.911 1.00 68.62 101 PHE A N 1
ATOM 767 C CA . PHE A 1 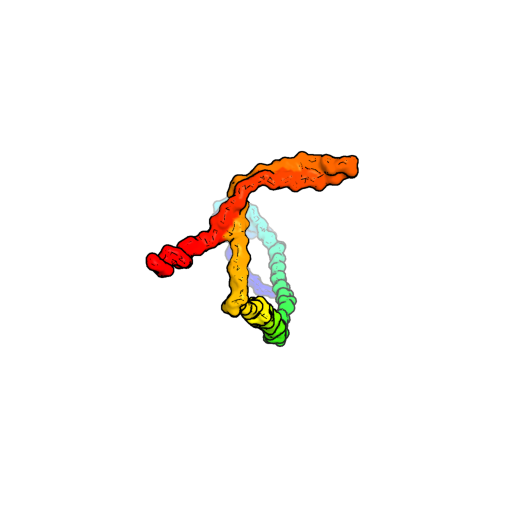101 ? 12.304 21.657 -56.359 1.00 68.62 101 PHE A CA 1
ATOM 768 C C . PHE A 1 101 ? 11.290 21.333 -55.277 1.00 68.62 101 PHE A C 1
ATOM 770 O O . PHE A 1 101 ? 11.057 20.161 -54.972 1.00 68.62 101 PHE A O 1
ATOM 777 N N . ASN A 1 102 ? 10.635 22.370 -54.767 1.00 72.31 102 ASN A N 1
ATOM 778 C CA . ASN A 1 102 ? 9.528 22.221 -53.840 1.00 72.31 102 ASN A CA 1
ATOM 779 C C . ASN A 1 102 ? 8.209 22.220 -54.618 1.00 72.31 102 ASN A C 1
ATOM 781 O O . ASN A 1 102 ? 7.964 23.066 -55.485 1.00 72.31 102 ASN A O 1
ATOM 785 N N . TRP A 1 103 ? 7.365 21.229 -54.336 1.00 69.50 103 TRP A N 1
ATOM 786 C CA . TRP A 1 103 ? 6.029 21.139 -54.915 1.00 69.50 103 TRP A CA 1
ATOM 787 C C . TRP A 1 103 ? 5.105 22.128 -54.211 1.00 69.50 103 TRP A C 1
ATOM 789 O O . TRP A 1 103 ? 4.971 22.105 -52.990 1.00 69.50 103 TRP A O 1
ATOM 799 N N . TYR A 1 104 ? 4.466 22.998 -54.986 1.00 64.56 104 TYR A N 1
ATOM 800 C CA . TYR A 1 104 ? 3.489 23.959 -54.499 1.00 64.56 104 TYR A CA 1
ATOM 801 C C . TYR A 1 104 ? 2.171 23.758 -55.244 1.00 64.56 104 TYR A C 1
ATOM 803 O O . TYR A 1 104 ? 2.157 23.691 -56.473 1.00 64.56 104 TYR A O 1
ATOM 811 N N . SER A 1 105 ? 1.072 23.690 -54.484 1.00 58.62 105 SER A N 1
ATOM 812 C CA . SER A 1 105 ? -0.258 23.211 -54.895 1.00 58.62 105 SER A CA 1
ATOM 813 C C . SER A 1 105 ? -0.227 21.765 -55.396 1.00 58.62 105 SER A C 1
ATOM 815 O O . SER A 1 105 ? 0.395 21.455 -56.407 1.00 58.62 105 SER A O 1
ATOM 817 N N . GLN A 1 106 ? -0.863 20.867 -54.646 1.00 66.88 106 GLN A N 1
ATOM 818 C CA . GLN A 1 106 ? -0.926 19.455 -54.989 1.00 66.88 106 GLN A CA 1
ATOM 819 C C . GLN A 1 106 ? -2.387 19.027 -55.036 1.00 66.88 106 GLN A C 1
ATOM 821 O O . GLN A 1 106 ? -3.038 18.922 -53.999 1.00 66.88 106 GLN A O 1
ATOM 826 N N . GLU A 1 107 ? -2.885 18.761 -56.236 1.00 73.94 107 GLU A N 1
ATOM 827 C CA . GLU A 1 107 ? -4.149 18.061 -56.427 1.00 73.94 107 GLU A CA 1
ATOM 828 C C . GLU A 1 107 ? -3.845 16.588 -56.684 1.00 73.94 107 GLU A C 1
ATOM 830 O O . GLU A 1 107 ? -3.032 16.240 -57.544 1.00 73.94 107 GLU A O 1
ATOM 835 N N . GLN A 1 108 ? -4.457 15.715 -55.889 1.00 80.94 108 GLN A N 1
ATOM 836 C CA . GLN A 1 108 ? -4.284 14.271 -55.997 1.00 80.94 108 GLN A CA 1
ATOM 837 C C . GLN A 1 108 ? -5.604 13.657 -56.440 1.00 80.94 108 GLN A C 1
ATOM 839 O O . GLN A 1 108 ? -6.630 13.845 -55.788 1.00 80.94 108 GLN A O 1
ATOM 844 N N . LEU A 1 109 ? -5.573 12.912 -57.539 1.00 83.94 109 LEU A N 1
ATOM 845 C CA . LEU A 1 109 ? -6.731 12.215 -58.083 1.00 83.94 109 LEU A CA 1
ATOM 846 C C . LEU A 1 109 ? -6.412 10.724 -58.178 1.00 83.94 109 LEU A C 1
ATOM 848 O O . LEU A 1 109 ? -5.358 10.338 -58.682 1.00 83.94 109 LEU A O 1
ATOM 852 N N . ALA A 1 110 ? -7.319 9.888 -57.681 1.00 88.94 110 ALA A N 1
ATOM 853 C CA . ALA A 1 110 ? -7.184 8.439 -57.728 1.00 88.94 110 ALA A CA 1
ATOM 854 C C . ALA A 1 110 ? -7.985 7.861 -58.902 1.00 88.94 110 ALA A C 1
ATOM 856 O O . ALA A 1 110 ? -9.144 8.218 -59.112 1.00 88.94 110 ALA A O 1
ATOM 857 N N . TYR A 1 111 ? -7.367 6.942 -59.635 1.00 87.75 111 TYR A N 1
ATOM 858 C CA . TYR A 1 111 ? -7.927 6.235 -60.783 1.00 87.75 111 TYR A CA 1
ATOM 859 C C . TYR A 1 111 ? -7.619 4.741 -60.680 1.00 87.75 111 TYR A C 1
ATOM 861 O O . TYR A 1 111 ? -6.817 4.321 -59.849 1.00 87.75 111 TYR A O 1
ATOM 869 N N . ALA A 1 112 ? -8.229 3.936 -61.544 1.00 91.81 112 ALA A N 1
ATOM 870 C CA . ALA A 1 112 ? -7.847 2.545 -61.741 1.00 91.81 112 ALA A CA 1
ATOM 871 C C . ALA A 1 112 ? -7.199 2.382 -63.123 1.00 91.81 112 ALA A C 1
ATOM 873 O O . ALA A 1 112 ? -7.705 2.916 -64.111 1.00 91.81 112 ALA A O 1
ATOM 874 N N . ASP A 1 113 ? -6.090 1.647 -63.194 1.00 86.81 113 ASP A N 1
ATOM 875 C CA . ASP A 1 113 ? -5.502 1.206 -64.461 1.00 86.81 113 ASP A CA 1
ATOM 876 C C . ASP A 1 113 ? -6.446 0.235 -65.194 1.00 86.81 113 ASP A C 1
ATOM 878 O O . ASP A 1 113 ? -7.385 -0.309 -64.610 1.00 86.81 113 ASP A O 1
ATOM 882 N N . LYS A 1 114 ? -6.136 -0.098 -66.449 1.00 90.69 114 LYS A N 1
ATOM 883 C CA . LYS A 1 114 ? -6.820 -1.125 -67.256 1.00 90.69 114 LYS A CA 1
ATOM 884 C C . LYS A 1 114 ? -6.952 -2.488 -66.561 1.00 90.69 114 LYS A C 1
ATOM 886 O O . LYS A 1 114 ? -7.854 -3.250 -66.883 1.00 90.69 114 LYS A O 1
ATOM 891 N N . ASN A 1 115 ? -6.065 -2.784 -65.609 1.00 92.19 115 ASN A N 1
ATOM 892 C CA . ASN A 1 115 ? -6.063 -4.014 -64.813 1.00 92.19 115 ASN A CA 1
ATOM 893 C C . ASN A 1 115 ? -6.769 -3.862 -63.447 1.00 92.19 115 ASN A C 1
ATOM 895 O O . ASN A 1 115 ? -6.666 -4.753 -62.607 1.00 92.19 115 ASN A O 1
ATOM 899 N N . GLY A 1 116 ? -7.425 -2.729 -63.180 1.00 88.50 116 GLY A N 1
ATOM 900 C CA . GLY A 1 116 ? -8.111 -2.444 -61.916 1.00 88.50 116 GLY A CA 1
ATOM 901 C C . GLY A 1 116 ? -7.193 -2.042 -60.756 1.00 88.50 116 GLY A C 1
ATOM 902 O O . GLY A 1 116 ? -7.654 -1.950 -59.621 1.00 88.50 116 GLY A O 1
ATOM 903 N N . GLN A 1 117 ? -5.901 -1.812 -61.007 1.00 93.56 117 GLN A N 1
ATOM 904 C CA . GLN A 1 117 ? -4.956 -1.405 -59.964 1.00 93.56 117 GLN A CA 1
ATOM 905 C C . GLN A 1 117 ? -5.074 0.097 -59.685 1.00 93.56 117 GLN A C 1
ATOM 907 O O . GLN A 1 117 ? -5.131 0.874 -60.640 1.00 93.56 117 GLN A O 1
ATOM 912 N N . PRO A 1 118 ? -5.098 0.532 -58.414 1.00 89.50 118 PRO A N 1
ATOM 913 C CA . PRO A 1 118 ? -5.221 1.943 -58.089 1.00 89.50 118 PRO A CA 1
ATOM 914 C C . PRO A 1 118 ? -3.959 2.710 -58.505 1.00 89.50 118 PRO A C 1
ATOM 916 O O . PRO A 1 118 ? -2.844 2.353 -58.129 1.00 89.50 118 PRO A O 1
ATOM 919 N N . ILE A 1 119 ? -4.150 3.791 -59.253 1.00 91.88 119 ILE A N 1
ATOM 920 C CA . ILE A 1 119 ? -3.126 4.761 -59.640 1.00 91.88 119 ILE A CA 1
ATOM 921 C C . ILE A 1 119 ? -3.501 6.105 -59.021 1.00 91.88 119 ILE A C 1
ATOM 923 O O . ILE A 1 119 ? -4.643 6.544 -59.128 1.00 91.88 119 ILE A O 1
ATOM 927 N N . VAL A 1 120 ? -2.532 6.789 -58.416 1.00 89.31 120 VAL A N 1
ATOM 928 C CA . VAL A 1 120 ? -2.701 8.173 -57.961 1.00 89.31 120 VAL A CA 1
ATOM 929 C C . VAL A 1 120 ? -1.956 9.095 -58.915 1.00 89.31 120 VAL A C 1
ATOM 931 O O . VAL A 1 120 ? -0.745 8.971 -59.093 1.00 89.31 120 VAL A O 1
ATOM 934 N N . VAL A 1 121 ? -2.687 10.022 -59.527 1.00 86.06 121 VAL A N 1
ATOM 935 C CA . VAL A 1 121 ? -2.132 11.083 -60.363 1.00 86.06 121 VAL A CA 1
ATOM 936 C C . VAL A 1 121 ? -2.030 12.345 -59.525 1.00 86.06 121 VAL A C 1
ATOM 938 O O . VAL A 1 121 ? -2.993 12.761 -58.881 1.00 86.06 121 VAL A O 1
ATOM 941 N N . VAL A 1 122 ? -0.846 12.944 -59.538 1.00 82.69 122 VAL A N 1
ATOM 942 C CA . VAL A 1 122 ? -0.544 14.154 -58.784 1.00 82.69 122 VAL A CA 1
ATOM 943 C C . VAL A 1 122 ? -0.299 15.291 -59.766 1.00 82.69 122 VAL A C 1
ATOM 945 O O . VAL A 1 122 ? 0.666 15.249 -60.530 1.00 82.69 122 VAL A O 1
ATOM 948 N N . PHE A 1 123 ? -1.158 16.306 -59.729 1.00 80.44 123 PHE A N 1
ATOM 949 C CA . PHE A 1 123 ? -0.977 17.555 -60.460 1.00 80.44 123 PHE A CA 1
ATOM 950 C C . PHE A 1 123 ? -0.456 18.624 -59.508 1.00 80.44 123 PHE A C 1
ATOM 952 O O . PHE A 1 123 ? -0.945 18.773 -58.389 1.00 80.44 123 PHE A O 1
ATOM 959 N N . GLY A 1 124 ? 0.546 19.372 -59.949 1.00 79.06 124 GLY A N 1
ATOM 960 C CA . GLY A 1 124 ? 1.081 20.470 -59.164 1.00 79.06 124 GLY A CA 1
ATOM 961 C C . GLY A 1 124 ? 2.122 21.270 -59.919 1.00 79.06 124 GLY A C 1
ATOM 962 O O . GLY A 1 124 ? 2.638 20.836 -60.951 1.00 79.06 124 GLY A O 1
ATOM 963 N N . ALA A 1 125 ? 2.443 22.443 -59.388 1.00 76.19 125 ALA A N 1
ATOM 964 C CA . ALA A 1 125 ? 3.537 23.259 -59.883 1.00 76.19 125 ALA A CA 1
ATOM 965 C C . ALA A 1 125 ? 4.790 22.997 -59.041 1.00 76.19 125 ALA A C 1
ATOM 967 O O . ALA A 1 125 ? 4.730 22.870 -57.818 1.00 76.19 125 ALA A O 1
ATOM 968 N N . ARG A 1 126 ? 5.953 22.935 -59.688 1.00 77.50 126 ARG A N 1
ATOM 969 C CA . ARG A 1 126 ? 7.242 22.941 -58.990 1.00 77.50 126 ARG A CA 1
ATOM 970 C C . ARG A 1 126 ? 7.774 24.363 -58.971 1.00 77.50 126 ARG A C 1
ATOM 972 O O . ARG A 1 126 ? 7.840 24.994 -60.022 1.00 77.50 126 ARG A O 1
ATOM 979 N N . ARG A 1 127 ? 8.177 24.856 -57.802 1.00 67.12 127 ARG A N 1
ATOM 980 C CA . ARG A 1 127 ? 8.980 26.077 -57.692 1.00 67.12 127 ARG A CA 1
ATOM 981 C C . ARG A 1 127 ? 10.422 25.701 -57.393 1.00 67.12 127 ARG A C 1
ATOM 983 O O . ARG A 1 127 ? 10.683 24.787 -56.609 1.00 67.12 127 ARG A O 1
ATOM 990 N N . TYR A 1 128 ? 11.338 26.392 -58.059 1.00 68.62 128 TYR A N 1
ATOM 991 C CA . TYR A 1 128 ? 12.749 26.335 -57.717 1.00 68.62 128 TYR A CA 1
ATOM 992 C C . TYR A 1 128 ? 12.926 26.940 -56.324 1.00 68.62 128 TYR A C 1
ATOM 994 O O . TYR A 1 128 ? 12.380 28.005 -56.043 1.00 68.62 128 TYR A O 1
ATOM 1002 N N . SER A 1 129 ? 13.614 26.218 -55.448 1.00 64.50 129 SER A N 1
ATOM 1003 C CA . SER A 1 129 ? 13.879 26.622 -54.070 1.00 64.50 129 SER A CA 1
ATOM 1004 C C . SER A 1 129 ? 15.385 26.720 -53.844 1.00 64.50 129 SER A C 1
ATOM 1006 O O . SER A 1 129 ? 15.901 26.187 -52.866 1.00 64.50 129 SER A O 1
ATOM 1008 N N . GLY A 1 130 ? 16.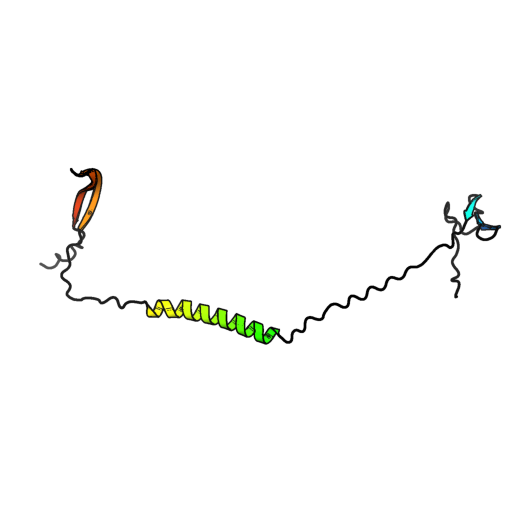104 27.329 -54.786 1.00 62.59 130 GLY A N 1
ATOM 1009 C CA . GLY A 1 130 ? 17.478 27.757 -54.547 1.00 62.59 130 GLY A CA 1
ATOM 1010 C C . GLY A 1 130 ? 17.493 29.125 -53.873 1.00 62.59 130 GLY A C 1
ATOM 1011 O O . GLY A 1 130 ? 16.577 29.920 -54.072 1.00 62.59 130 GLY A O 1
ATOM 1012 N N . ASN A 1 131 ? 18.528 29.392 -53.080 1.00 58.94 131 ASN A N 1
ATOM 1013 C CA . ASN A 1 131 ? 18.873 30.764 -52.729 1.00 58.94 131 ASN A CA 1
ATOM 1014 C C . ASN A 1 131 ? 19.449 31.433 -53.981 1.00 58.94 131 ASN A C 1
ATOM 1016 O O . ASN A 1 131 ? 20.419 30.930 -54.546 1.00 58.94 131 ASN A O 1
ATOM 1020 N N . ASP A 1 132 ? 18.882 32.566 -54.384 1.00 56.78 132 ASP A N 1
ATOM 1021 C CA . ASP A 1 132 ? 19.378 33.384 -55.499 1.00 56.78 132 ASP A CA 1
ATOM 1022 C C . ASP A 1 132 ? 20.603 34.242 -55.098 1.00 56.78 132 ASP A C 1
ATOM 1024 O O . ASP A 1 132 ? 20.931 35.220 -55.766 1.00 56.78 132 ASP A O 1
ATOM 1028 N N . ASP A 1 133 ? 21.314 33.875 -54.025 1.00 56.16 133 ASP A N 1
ATOM 1029 C CA . ASP A 1 133 ? 22.415 34.663 -53.446 1.00 56.16 133 ASP A CA 1
ATOM 1030 C C . ASP A 1 133 ? 23.703 34.661 -54.303 1.00 56.16 133 ASP A C 1
ATOM 1032 O O . ASP A 1 133 ? 24.723 35.207 -53.891 1.00 56.16 133 ASP A O 1
ATOM 1036 N N . GLU A 1 134 ? 23.690 34.066 -55.501 1.00 54.16 134 GLU A N 1
ATOM 1037 C CA . GLU A 1 134 ? 24.868 33.955 -56.378 1.00 54.16 134 GLU A CA 1
ATOM 1038 C C . GLU A 1 134 ? 24.889 34.914 -57.581 1.00 54.16 134 GLU A C 1
ATOM 1040 O O . GLU A 1 134 ? 25.737 34.760 -58.454 1.00 54.16 134 GLU A O 1
ATOM 1045 N N . ASN A 1 135 ? 24.041 35.950 -57.625 1.00 47.84 135 ASN A N 1
ATOM 1046 C CA . ASN A 1 135 ? 24.104 36.976 -58.683 1.00 47.84 135 ASN A CA 1
ATOM 1047 C C . ASN A 1 135 ? 24.321 38.418 -58.174 1.00 47.84 135 ASN A C 1
ATOM 1049 O O . ASN A 1 135 ? 23.842 39.365 -58.791 1.00 47.84 135 ASN A O 1
ATOM 1053 N N . GLU A 1 136 ? 25.104 38.608 -57.108 1.00 45.16 136 GLU A N 1
ATOM 1054 C CA . GLU A 1 136 ? 25.690 39.921 -56.768 1.00 45.16 136 GLU A CA 1
ATOM 1055 C C . GLU A 1 136 ? 27.226 39.908 -56.811 1.00 45.16 136 GLU A C 1
ATOM 1057 O O . GLU A 1 136 ? 27.902 40.405 -55.919 1.00 45.16 136 GLU A O 1
ATOM 1062 N N . THR A 1 137 ? 27.811 39.379 -57.884 1.00 43.59 137 THR A N 1
ATOM 1063 C CA . THR A 1 137 ? 29.124 39.864 -58.339 1.00 43.59 137 THR A CA 1
ATOM 1064 C C . THR A 1 137 ? 29.165 39.869 -59.863 1.00 43.59 137 THR A C 1
ATOM 1066 O O . THR A 1 137 ? 29.422 38.839 -60.487 1.00 43.59 137 THR A O 1
ATOM 1069 N N . GLY A 1 138 ? 28.910 41.040 -60.442 1.00 36.56 138 GLY A N 1
ATOM 1070 C CA . GLY A 1 138 ? 29.126 41.380 -61.846 1.00 36.56 138 GLY A CA 1
ATOM 1071 C C . GLY A 1 138 ? 29.014 42.880 -62.032 1.00 36.56 138 GLY A C 1
ATOM 1072 O O . GLY A 1 138 ? 27.864 43.362 -62.033 1.00 36.56 138 GLY A O 1
#

Secondary structure (DSSP, 8-state):
-PPP--PPPPTTT----EEEEETTEEEETTT--EEE--------------------GGGHHHHHHHHHHHHHHHHHHHHHHHHHT-------TT------EEEEEEEEEEEE-TTS-EEEEEEEEEEE----TT----

=== Feature glossary ===
Key to the feature types in this record:

pLDDT. pLDDT is the predicted lDDT-Cα score: AlphaFold's confidence that the local environment of each residue (all inter-atomic distances within 15 Å) is correctly placed. It is a per-residue number between 0 and 100, with higher meaning more reliable.

Radius of gyration, Cα contacts, bounding box. The geometric summary reports three shape descriptors. Rg (radius of gyration) measures how spread out the Cα atoms are about their centre of mass; compact globular proteins have small Rg, elongated or unfolded ones large. Cα contacts (<8 Å, |i−j|>4) count long-range residue pairs in spatial proximity — high for tightly packed folds, near zero for rods or random coil. The bounding-box extents give the protein's footprint along x, y, z in Å.

Backbone torsions (φ/ψ). Backbone dihedral angles. Every residue except chain termini has a φ (preceding-C → N → Cα → C) and a ψ (N → Cα → C → next-N). They are reported in degrees following the IUPAC sign convention. Secondary structure is essentially a statement about which (φ, ψ) basin each residue occupies.

Contact-map, Ramachandran, and PAE plots. Plot images: a contact map (which residues are close in 3D, as an N×N binary image), a Ramachandran scatter (backbone torsion angles, revealing secondary-structure composition at a glance), and — for Al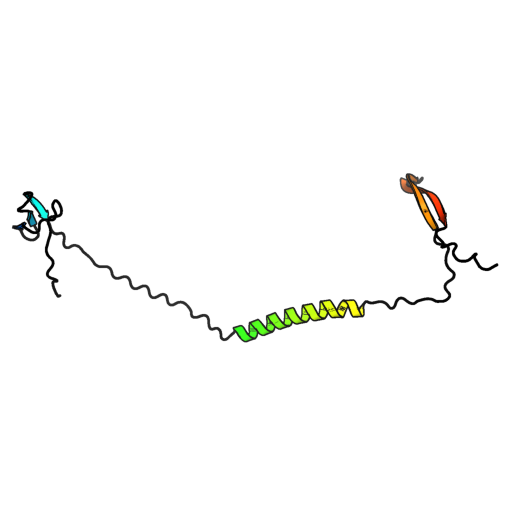phaFold structures — a PAE heatmap (pairwise prediction confidence).

Predicted aligned error. Predicted Aligned Error (PAE) is an AlphaFold confidence matrix: entry (i, j) is the expected error in the position of residue j, in ångströms, when the prediction is superimposed on the true structure at residue i. Low PAE within a block of residues means that block is internally rigid and well-predicted; high PAE between two blocks means their relative placement is uncertain even if each block individually is confident.

Secondary structure (3-state, P-SEA). Three-state secondary structure (P-SEA) collapses the eight DSSP classes into helix (a), strand (b), and coil (c). P-SEA assigns these from Cα geometry alone — distances and angles — without requiring backbone oxygens, so it works on any Cα trace.

Solvent-accessible surface area. Solvent-accessible surface area (SASA) is the area in Å² traced out by the centre of a 1.4 Å probe sphere (a water molecule) rolled over the protein's van der Waals surface (Shrake–Rupley / Lee–Richards construction). Buried residues have near-zero SASA; fully exposed residues can exceed 200 Å². The total SASA scales roughly with the number of surface residues.

Foldseek 3Di. The Foldseek 3Di string encodes local tertiary geometry as a 20-letter alphabet — one character per residue — derived from the relative positions of nearby Cα atoms. Unlike the amino-acid sequence, 3Di is a direct function of the 3D structure, so two proteins with the same fold have similar 3Di strings even at low sequence identity.

B-factor. For experimental (PDB) structures, the B-factor (temperature factor) quantifies the positional spread of each atom in the crystal — a combination of thermal vibration and static disorder — in units of Å². High B-factors mark flexible loops or poorly resolved regions; low B-factors mark the rigid, well-ordered core.

mmCIF coordinates. The mmCIF block holds the 3D Cartesian coordinates of each backbone atom (N, Cα, C, O) in ångströms. mmCIF is the PDB's canonical archive format — a tagged-loop text representation of the atomic model.

InterPro / GO / CATH / organism. Functional annotations link the protein to curated databases. InterPro entries identify conserved domains and families by matching the sequence against member-database signatures (Pfam, PROSITE, CDD, …). Gene Ontology (GO) terms describe molecular function, biological process, and cellular component in a controlled vocabulary. CATH places the structure in a hierarchical fold classification (Class/Architecture/Topology/Homologous-superfamily). The organism is the source species.

Rendered structure images. Structure images are PyMOL renders from six orthogonal camera directions. Cartoon representation draws helices as coils and strands as arrows; sticks shows the backbone as bonds; surface shows the solvent-excluded envelope. Rainbow coloring maps sequence position to hue (blue→red, N→C); chain coloring assigns a distinct color per polypeptide.

Sequence. This is the polypeptide sequence — one letter per residue, N-terminus first. Length ranges fr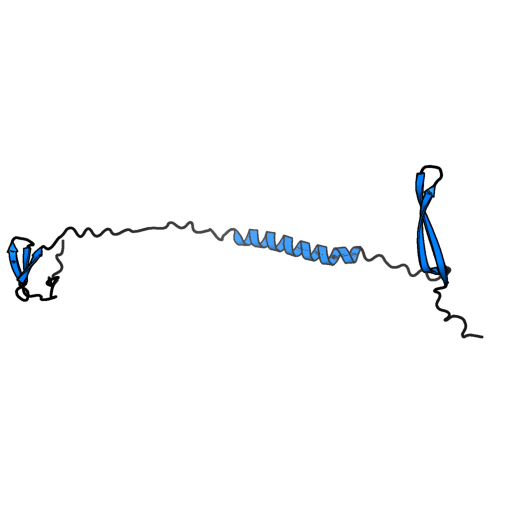om a few dozen residues for small domains to over a thousand for large multi-domain proteins.

Secondary structure (8-state, DSSP). The SS8 string is DSSP's per-residue secondary-structure call. α-helix (H) means an i→i+4 H-bond ladder; β-strand (E) means the residue participates in a β-sheet; 3₁₀ (G) and π (I) are tighter and wider helices; T/S are turns/bends; '-' is loop.

Nearest PDB structures. Structural nearest neighbors (via Foldseek easy-search vs the PDB). Reported per hit: target PDB id, E-value, and alignment TM-score. A TM-score above ~0.5 is the conventional threshold for 'same fold'.